Protein AF-A0A9N9LIC3-F1 (afdb_monomer)

Radius of gyration: 16.53 Å; Cα contacts (8 Å, |Δi|>4): 187; chains: 1; bounding box: 43×40×53 Å

Secondary structure (DSSP, 8-state):
------EEEEEEEEEEPTTS-EEES-HIIIIISEETTEESHHHHHHHHHHH-TT-EEEEEEE-GGGGTTHHHHHTSHHHHHHHHHHHHHHHHHHT-SEEEEE-PPPP--------

Foldseek 3Di:
DDDDPQEPEDPAQFQQDLQQAGHGPDCQQAAADDDPNHGHPLQVVLVVCVVPVPHAYEHEQADAPSCPSVVRLVVDPRNVVNNVVNQVVSCVVSVHPYYDYDDDDHPPPPPPPDD

Structure (mmCIF, N/CA/C/O backbone):
data_AF-A0A9N9LIC3-F1
#
_entry.id   AF-A0A9N9LIC3-F1
#
loop_
_atom_site.group_PDB
_atom_site.id
_atom_site.type_symbol
_atom_site.label_atom_id
_atom_site.label_alt_id
_atom_site.label_comp_id
_atom_site.label_asym_id
_atom_site.label_entity_id
_atom_site.label_seq_id
_atom_site.pdbx_PDB_ins_code
_atom_site.Cartn_x
_atom_site.Cartn_y
_atom_site.Cartn_z
_atom_site.occupancy
_atom_site.B_iso_or_equiv
_atom_site.auth_seq_id
_atom_site.auth_comp_id
_atom_site.auth_asym_id
_atom_site.auth_atom_id
_atom_site.pdbx_PDB_model_num
ATOM 1 N N . MET A 1 1 ? -33.557 1.836 -2.129 1.00 35.19 1 MET A N 1
ATOM 2 C CA . MET A 1 1 ? -32.210 1.242 -2.266 1.00 35.19 1 MET A CA 1
ATOM 3 C C . MET A 1 1 ? -31.204 2.376 -2.271 1.00 35.19 1 MET A C 1
ATOM 5 O O . MET A 1 1 ? -31.059 3.039 -3.288 1.00 35.19 1 MET A O 1
ATOM 9 N N . THR A 1 2 ? -30.596 2.683 -1.129 1.00 32.09 2 THR A N 1
ATOM 10 C CA . THR A 1 2 ? -29.664 3.813 -1.025 1.00 32.09 2 THR A CA 1
ATOM 11 C C . THR A 1 2 ? -28.267 3.319 -1.383 1.00 32.09 2 THR A C 1
ATOM 13 O O . THR A 1 2 ? -27.623 2.627 -0.600 1.00 32.09 2 THR A O 1
ATOM 16 N N . SER A 1 3 ? -27.843 3.599 -2.614 1.00 37.97 3 SER A N 1
ATOM 17 C CA . SER A 1 3 ? -26.483 3.354 -3.091 1.00 37.97 3 SER A CA 1
ATOM 18 C C . SER A 1 3 ? -25.550 4.368 -2.427 1.00 37.97 3 SER A C 1
ATOM 20 O O . SER A 1 3 ? -25.52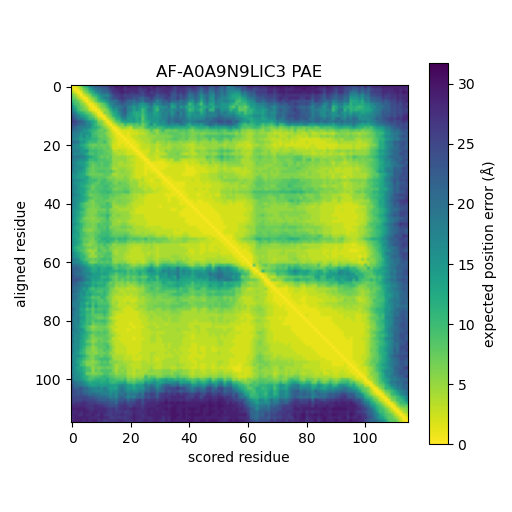1 5.530 -2.824 1.00 37.97 3 SER A O 1
ATOM 22 N N . TYR A 1 4 ? -24.831 3.956 -1.382 1.00 36.09 4 TYR A N 1
ATOM 23 C CA . TYR A 1 4 ? -23.695 4.715 -0.866 1.00 36.09 4 TYR A CA 1
ATOM 24 C C . TYR A 1 4 ? -22.428 4.122 -1.470 1.00 36.09 4 TYR A C 1
ATOM 26 O O . TYR A 1 4 ? -22.072 2.975 -1.196 1.00 36.09 4 TYR A O 1
ATOM 34 N N . ILE A 1 5 ? -21.762 4.895 -2.325 1.00 38.44 5 ILE A N 1
ATOM 35 C CA . ILE A 1 5 ? -20.411 4.576 -2.782 1.00 38.44 5 ILE A CA 1
ATOM 36 C C . ILE A 1 5 ? -19.506 4.628 -1.541 1.00 38.44 5 ILE A C 1
ATOM 38 O O . ILE A 1 5 ? -19.122 5.698 -1.085 1.00 38.44 5 ILE A O 1
ATOM 42 N N . ASN A 1 6 ? -19.211 3.461 -0.970 1.00 45.28 6 ASN A N 1
ATOM 43 C CA . ASN A 1 6 ? -18.372 3.277 0.216 1.00 45.28 6 ASN A CA 1
ATOM 44 C C . ASN A 1 6 ? -16.972 2.800 -0.195 1.00 45.28 6 ASN A C 1
ATOM 46 O O . ASN A 1 6 ? -16.518 1.774 0.299 1.00 45.28 6 ASN A O 1
ATOM 50 N N . ALA A 1 7 ? -16.325 3.482 -1.142 1.00 48.38 7 ALA A N 1
ATOM 51 C CA . ALA A 1 7 ? -14.933 3.228 -1.506 1.00 48.38 7 ALA A CA 1
ATOM 52 C C . ALA A 1 7 ? -14.120 4.476 -1.161 1.00 48.38 7 ALA A C 1
ATOM 54 O O . ALA A 1 7 ? -14.216 5.493 -1.846 1.00 48.38 7 ALA A O 1
ATOM 55 N N . ILE A 1 8 ? -13.339 4.418 -0.081 1.00 53.31 8 ILE A N 1
ATOM 56 C CA . ILE A 1 8 ? -12.317 5.438 0.163 1.00 53.31 8 ILE A CA 1
ATOM 57 C C . ILE A 1 8 ? -11.166 5.113 -0.781 1.00 53.31 8 ILE A C 1
ATOM 59 O O . ILE A 1 8 ? -10.401 4.183 -0.536 1.00 53.31 8 ILE A O 1
ATOM 63 N N . TYR A 1 9 ? -11.077 5.868 -1.875 1.00 51.22 9 TYR A N 1
ATOM 64 C CA . TYR A 1 9 ? -9.842 5.963 -2.635 1.00 51.22 9 TYR A CA 1
ATOM 65 C C . TYR A 1 9 ? -8.858 6.748 -1.799 1.00 51.22 9 TYR A C 1
ATOM 67 O O . TYR A 1 9 ? -9.078 7.927 -1.524 1.00 51.22 9 TYR A O 1
ATOM 75 N N . TYR A 1 10 ? -7.773 6.100 -1.413 1.00 47.88 10 TYR A N 1
ATOM 76 C CA . TYR A 1 10 ? -6.625 6.814 -0.900 1.00 47.88 10 TYR A CA 1
ATOM 77 C C . TYR A 1 10 ? -5.640 7.020 -2.068 1.00 47.88 10 TYR A C 1
ATOM 79 O O . TYR A 1 10 ? -4.982 6.061 -2.484 1.00 47.88 10 TYR A O 1
ATOM 87 N N . PRO A 1 11 ? -5.585 8.222 -2.672 1.00 46.22 11 PRO A N 1
ATOM 88 C CA . PRO A 1 11 ? -4.681 8.514 -3.780 1.00 46.22 11 PRO A CA 1
ATOM 89 C C . PRO A 1 11 ? -3.230 8.657 -3.293 1.00 46.22 11 PRO A C 1
ATOM 91 O O . PRO A 1 11 ? -2.989 9.153 -2.196 1.00 46.22 11 PRO A O 1
ATOM 94 N N . PRO A 1 12 ? -2.257 8.383 -4.169 1.00 50.44 12 PRO A N 1
ATOM 95 C CA . PRO A 1 12 ? -1.832 7.064 -4.604 1.00 50.44 12 PRO A CA 1
ATOM 96 C C . PRO A 1 12 ? -0.785 6.497 -3.636 1.00 50.44 12 PRO A C 1
ATOM 98 O O . PRO A 1 12 ? 0.381 6.856 -3.693 1.00 50.44 12 PRO A O 1
ATOM 101 N N . LEU A 1 13 ? -1.177 5.579 -2.761 1.00 48.53 13 LEU A N 1
ATOM 102 C CA . LEU A 1 13 ? -0.269 4.955 -1.783 1.00 48.53 13 LEU A CA 1
ATOM 103 C C . LEU A 1 13 ? 0.758 4.000 -2.385 1.00 48.53 13 LEU A C 1
ATOM 105 O O . LEU A 1 13 ? 1.689 3.608 -1.691 1.00 48.53 13 LEU A O 1
ATOM 109 N N . GLY A 1 14 ? 0.565 3.588 -3.637 1.00 52.31 14 GLY A N 1
ATOM 110 C CA . GLY A 1 14 ? 1.463 2.677 -4.326 1.00 52.31 14 GLY A CA 1
ATOM 111 C C . GLY A 1 14 ? 2.356 3.424 -5.301 1.00 52.31 14 GLY A C 1
ATOM 112 O O . GLY A 1 14 ? 1.961 3.629 -6.452 1.00 52.31 14 GLY A O 1
ATOM 113 N N . ARG A 1 15 ? 3.584 3.762 -4.891 1.00 63.59 15 ARG A N 1
ATOM 114 C CA . ARG A 1 15 ? 4.658 3.890 -5.884 1.00 63.59 15 ARG A CA 1
ATOM 115 C C . ARG A 1 15 ? 4.946 2.477 -6.362 1.00 63.59 15 ARG A C 1
ATOM 117 O O . ARG A 1 15 ? 5.338 1.634 -5.558 1.00 63.59 15 ARG A O 1
ATOM 124 N N . VAL A 1 16 ? 4.746 2.219 -7.650 1.00 69.88 16 VAL A N 1
ATOM 125 C CA . VAL A 1 16 ? 5.223 0.967 -8.233 1.00 69.88 16 VAL A CA 1
ATOM 126 C C . VAL A 1 16 ? 6.667 1.169 -8.659 1.00 69.88 16 VAL A C 1
ATOM 128 O O . VAL A 1 16 ? 6.974 2.051 -9.469 1.00 69.88 16 VAL A O 1
ATOM 131 N N . ASN A 1 17 ? 7.559 0.390 -8.060 1.00 75.19 17 ASN A N 1
ATOM 132 C CA . ASN A 1 17 ? 8.952 0.342 -8.475 1.00 75.19 17 ASN A CA 1
ATOM 133 C C . ASN A 1 17 ? 9.051 -0.294 -9.869 1.00 75.19 17 ASN A C 1
ATOM 135 O O . ASN A 1 17 ? 8.135 -0.979 -10.327 1.00 75.19 17 ASN A O 1
ATOM 139 N N . ASP A 1 18 ? 10.171 -0.084 -10.552 1.00 76.38 18 ASP A N 1
ATOM 140 C CA . ASP A 1 18 ? 10.359 -0.579 -11.923 1.00 76.38 18 ASP A CA 1
ATOM 141 C C . ASP A 1 18 ? 10.305 -2.120 -12.004 1.00 76.38 18 ASP A C 1
ATOM 143 O O . ASP A 1 18 ? 9.984 -2.682 -13.049 1.00 76.38 18 ASP A O 1
ATOM 147 N N . ASP A 1 19 ? 10.554 -2.805 -10.882 1.00 79.31 19 ASP A N 1
ATOM 148 C CA . ASP A 1 19 ? 10.453 -4.260 -10.723 1.00 79.31 19 ASP A CA 1
ATOM 149 C C . ASP A 1 19 ? 9.021 -4.771 -10.459 1.00 79.31 19 ASP A C 1
ATOM 151 O O . ASP A 1 19 ? 8.817 -5.977 -10.301 1.00 79.31 19 ASP A O 1
ATOM 155 N N . GLY A 1 20 ? 8.035 -3.872 -10.395 1.00 78.62 20 GLY A N 1
ATOM 156 C CA . GLY A 1 20 ? 6.629 -4.175 -10.136 1.00 78.62 20 GLY A CA 1
ATOM 157 C C . GLY A 1 20 ? 6.229 -4.203 -8.663 1.00 78.62 20 GLY A C 1
ATOM 158 O O . GLY A 1 20 ? 5.056 -4.419 -8.376 1.00 78.62 20 GLY A O 1
ATOM 159 N N . THR A 1 21 ? 7.139 -3.982 -7.713 1.00 83.81 21 THR A N 1
ATOM 160 C CA . THR A 1 21 ? 6.791 -3.997 -6.283 1.00 83.81 21 THR A CA 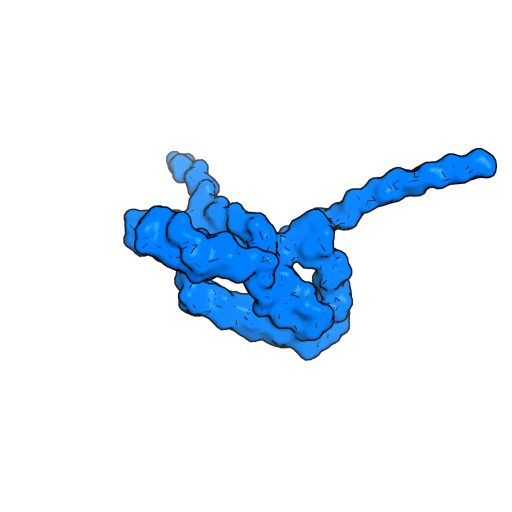1
ATOM 161 C C . THR A 1 21 ? 6.063 -2.727 -5.841 1.00 83.81 21 THR A C 1
ATOM 163 O O . THR A 1 21 ? 6.412 -1.616 -6.248 1.00 83.81 21 THR A O 1
ATOM 166 N N . LEU A 1 22 ? 5.053 -2.884 -4.979 1.00 81.12 22 LEU A N 1
ATOM 167 C CA . LEU A 1 22 ? 4.396 -1.766 -4.301 1.00 81.12 22 LEU A CA 1
ATOM 168 C C . LEU A 1 22 ? 5.241 -1.250 -3.134 1.00 81.12 22 LEU A C 1
ATOM 170 O O . LEU A 1 22 ? 5.653 -2.015 -2.261 1.00 81.12 22 LEU A O 1
ATOM 174 N N . GLY A 1 23 ? 5.437 0.064 -3.088 1.00 78.75 23 GLY A N 1
ATOM 175 C CA . GLY A 1 23 ? 5.989 0.778 -1.942 1.00 78.75 23 GLY A CA 1
ATOM 176 C C . GLY A 1 23 ? 5.049 1.874 -1.450 1.00 78.75 23 GLY A C 1
ATOM 177 O O . GLY A 1 23 ? 4.185 2.327 -2.199 1.00 78.75 23 GLY A O 1
ATOM 178 N N . LEU A 1 24 ? 5.257 2.307 -0.202 1.00 77.44 24 LEU A N 1
ATOM 179 C CA . LEU A 1 24 ? 4.587 3.477 0.375 1.00 77.44 24 LEU A CA 1
ATOM 180 C C . LEU A 1 24 ? 4.959 4.735 -0.417 1.00 77.44 24 LEU A C 1
ATOM 182 O O . LEU A 1 24 ? 6.123 4.900 -0.796 1.00 77.44 24 LEU A O 1
ATOM 186 N N . LEU A 1 25 ? 3.994 5.624 -0.639 1.00 71.69 25 LEU A N 1
ATOM 187 C CA . LEU A 1 25 ? 4.246 6.898 -1.308 1.00 71.69 25 LEU A CA 1
ATOM 188 C C . LEU A 1 25 ? 4.858 7.914 -0.342 1.00 71.69 25 LEU A C 1
ATOM 190 O O . LEU A 1 25 ? 5.845 8.566 -0.678 1.00 71.69 25 LEU A O 1
ATOM 194 N N . ASP A 1 26 ? 4.280 8.030 0.851 1.00 75.44 26 ASP A N 1
ATOM 195 C CA . ASP A 1 26 ? 4.719 8.940 1.898 1.00 75.44 26 ASP A CA 1
ATOM 196 C C . ASP A 1 26 ? 4.695 8.194 3.227 1.00 75.44 26 ASP A C 1
ATOM 198 O O . ASP A 1 26 ? 3.702 8.171 3.953 1.00 75.44 26 ASP A O 1
ATOM 202 N N . LYS A 1 27 ? 5.837 7.597 3.572 1.00 82.12 27 LYS A N 1
ATOM 203 C CA . LYS A 1 27 ? 6.003 6.839 4.816 1.00 82.12 27 LYS A CA 1
ATOM 204 C C . LYS A 1 27 ? 5.460 7.589 6.038 1.00 82.12 27 LYS A C 1
ATOM 206 O O . LYS A 1 27 ? 4.862 6.951 6.910 1.00 82.12 27 LYS A O 1
ATOM 211 N N . HIS A 1 28 ? 5.635 8.914 6.078 1.00 81.25 28 HIS A N 1
ATOM 212 C CA . HIS A 1 28 ? 5.178 9.726 7.189 1.00 81.25 28 HIS A CA 1
ATOM 213 C C . HIS A 1 28 ? 3.649 9.738 7.269 1.00 81.25 28 HIS A C 1
ATOM 215 O O . HIS A 1 28 ? 3.086 9.318 8.278 1.00 81.25 28 HIS A O 1
ATOM 221 N N . ALA A 1 29 ? 2.958 10.149 6.206 1.00 81.12 29 ALA A N 1
ATOM 222 C CA . ALA A 1 29 ? 1.494 10.187 6.190 1.00 81.12 29 ALA A CA 1
ATOM 223 C C . ALA A 1 29 ? 0.858 8.789 6.308 1.00 81.12 29 ALA A C 1
ATOM 225 O O . ALA A 1 29 ? -0.171 8.615 6.968 1.00 81.12 29 ALA A O 1
ATOM 226 N N . ASP A 1 30 ? 1.487 7.792 5.694 1.00 81.12 30 ASP A N 1
ATOM 227 C CA . ASP A 1 30 ? 0.902 6.470 5.496 1.00 81.12 30 ASP A CA 1
ATOM 228 C C . ASP A 1 30 ? 0.979 5.614 6.759 1.00 81.12 30 ASP A C 1
ATOM 230 O O . ASP A 1 30 ? 0.062 4.835 7.030 1.00 81.12 30 ASP A O 1
ATOM 234 N N . THR A 1 31 ? 2.060 5.763 7.538 1.00 84.12 31 THR A N 1
ATOM 235 C CA . THR A 1 31 ? 2.371 4.852 8.654 1.00 84.12 31 THR A CA 1
ATOM 236 C C . THR A 1 31 ? 2.850 5.514 9.947 1.00 84.12 31 THR A C 1
ATOM 238 O O . THR A 1 31 ? 2.967 4.817 10.952 1.00 84.12 31 THR A O 1
ATOM 241 N N . GLU A 1 32 ? 3.136 6.820 9.967 1.00 86.44 32 GLU A N 1
ATOM 242 C CA . GLU A 1 32 ? 3.772 7.462 11.133 1.00 86.44 32 GLU A CA 1
ATOM 243 C C . GLU A 1 32 ? 2.934 8.587 11.752 1.00 86.44 32 GLU A C 1
ATOM 245 O O . GLU A 1 32 ? 2.844 8.667 12.976 1.00 86.44 32 GLU A O 1
ATOM 250 N N . ARG A 1 33 ? 2.317 9.446 10.931 1.00 87.00 33 ARG A N 1
ATOM 251 C CA . ARG A 1 33 ? 1.520 10.600 11.366 1.00 87.00 33 ARG A CA 1
ATOM 252 C C . ARG A 1 33 ? 0.304 10.140 12.158 1.00 87.00 33 ARG A C 1
ATOM 254 O O . ARG A 1 33 ? -0.417 9.263 11.701 1.00 87.00 33 ARG A O 1
ATOM 261 N N . GLU A 1 34 ? 0.015 10.766 13.292 1.00 90.81 34 GLU A N 1
ATOM 262 C CA . GLU A 1 34 ? -1.200 10.434 14.039 1.00 90.81 34 GLU A CA 1
ATOM 263 C C . GLU A 1 34 ? -2.466 10.860 13.281 1.00 90.81 34 GLU A C 1
ATOM 265 O O . GLU A 1 34 ? -2.613 12.015 12.873 1.00 90.81 34 GLU A O 1
ATOM 270 N N . VAL A 1 35 ? -3.380 9.908 13.084 1.00 85.06 35 VAL A N 1
ATOM 271 C CA . VAL A 1 35 ? -4.673 10.093 12.415 1.00 85.06 35 VAL A CA 1
ATOM 272 C C . VAL A 1 35 ? -5.709 9.257 13.153 1.00 85.06 35 VAL A C 1
ATOM 274 O O . VAL A 1 35 ? -5.547 8.048 13.277 1.00 85.06 35 VAL A O 1
ATOM 277 N N . ASP A 1 36 ? -6.760 9.888 13.678 1.00 85.38 36 ASP A N 1
ATOM 278 C CA . ASP A 1 36 ? -7.868 9.213 14.379 1.00 85.38 36 ASP A CA 1
ATOM 279 C C . ASP A 1 36 ? -7.424 8.241 15.501 1.00 85.38 36 ASP A C 1
ATOM 281 O O . ASP A 1 36 ? -8.043 7.201 15.772 1.00 85.38 36 ASP A O 1
ATOM 285 N N . GLY A 1 37 ? -6.326 8.594 16.177 1.00 88.69 37 GLY A N 1
ATOM 286 C CA . GLY A 1 37 ? -5.715 7.805 17.249 1.00 88.69 37 GLY A CA 1
ATOM 287 C C . GLY A 1 37 ? -4.900 6.598 16.775 1.00 88.69 37 GLY A C 1
ATOM 288 O O . GLY A 1 37 ? -4.562 5.756 17.597 1.00 88.69 37 GLY A O 1
ATOM 289 N N . GLU A 1 38 ? -4.602 6.500 15.479 1.00 90.25 38 GLU A N 1
ATOM 290 C CA . GLU A 1 38 ? -3.726 5.486 14.886 1.00 90.25 38 GLU A CA 1
ATOM 291 C C . GLU A 1 38 ? -2.481 6.117 14.254 1.00 90.25 38 GLU A C 1
ATOM 293 O O . GLU A 1 38 ? -2.447 7.313 13.955 1.00 90.25 38 GLU A O 1
ATOM 298 N N . LYS A 1 39 ? -1.454 5.294 14.015 1.00 88.88 39 LYS A N 1
ATOM 299 C CA . LYS A 1 39 ? -0.238 5.710 13.307 1.00 88.88 39 LYS A CA 1
ATOM 300 C C . LYS A 1 39 ? -0.397 5.515 11.803 1.00 88.88 39 LYS A C 1
ATOM 302 O O . LYS A 1 39 ? -0.296 4.405 11.283 1.00 88.88 39 LYS A O 1
ATOM 307 N N . GLY A 1 40 ? -0.619 6.626 11.122 1.00 86.94 40 GLY A N 1
ATOM 308 C CA . GLY A 1 40 ? -0.793 6.716 9.688 1.00 86.94 40 GLY A CA 1
ATOM 309 C C . GLY A 1 40 ? -2.231 6.492 9.241 1.00 86.94 40 GLY A C 1
ATOM 310 O O . GLY A 1 40 ? -3.056 5.869 9.918 1.00 86.94 40 GLY A O 1
ATOM 311 N N . CYS A 1 41 ? -2.528 6.989 8.047 1.00 84.69 41 CYS A N 1
ATOM 312 C CA . CYS A 1 41 ? -3.865 6.895 7.478 1.00 84.69 41 CYS A CA 1
ATOM 313 C C . CYS A 1 41 ? -4.300 5.448 7.196 1.00 84.69 41 CYS A C 1
ATOM 315 O O . CYS A 1 41 ? -5.491 5.149 7.247 1.00 84.69 41 CYS A O 1
ATOM 317 N N . LEU A 1 42 ? -3.359 4.542 6.910 1.00 85.44 42 LEU A N 1
ATOM 318 C CA . LEU A 1 42 ? -3.666 3.140 6.619 1.00 85.44 42 LEU A CA 1
ATOM 319 C C . LEU A 1 42 ? -4.214 2.397 7.844 1.00 85.44 42 LEU A C 1
ATOM 321 O O . LEU A 1 42 ? -5.200 1.669 7.739 1.00 85.44 42 LEU A O 1
ATOM 325 N N . ALA A 1 43 ? -3.614 2.620 9.015 1.00 87.38 43 ALA A N 1
ATOM 326 C CA . ALA A 1 43 ? -4.098 2.047 10.268 1.00 87.38 43 ALA A CA 1
ATOM 327 C C . ALA A 1 43 ? -5.438 2.675 10.689 1.00 87.38 43 ALA A C 1
ATOM 329 O O . ALA A 1 43 ? -6.367 1.957 11.067 1.00 87.38 43 ALA A O 1
ATOM 330 N N . ALA A 1 44 ? -5.582 3.995 10.526 1.00 87.56 44 ALA A N 1
ATOM 331 C CA . ALA A 1 44 ? -6.846 4.695 10.764 1.00 87.56 44 ALA A CA 1
ATOM 332 C C . ALA A 1 44 ? -7.983 4.154 9.877 1.00 87.56 44 ALA A C 1
ATOM 334 O O . ALA A 1 44 ? -9.102 3.934 10.345 1.00 87.56 44 ALA A O 1
ATOM 335 N N . LEU A 1 45 ? -7.691 3.859 8.606 1.00 85.62 45 LEU A N 1
ATOM 336 C CA . LEU A 1 45 ? -8.655 3.290 7.667 1.00 85.62 45 LEU A CA 1
ATOM 337 C C . LEU A 1 45 ? -9.068 1.860 8.054 1.00 85.62 45 LEU A C 1
ATOM 339 O O . LEU A 1 45 ? -10.255 1.528 7.996 1.00 85.62 45 LEU A O 1
ATOM 343 N N . ALA A 1 46 ? -8.118 1.032 8.500 1.00 86.31 46 ALA A N 1
ATOM 344 C CA . ALA A 1 46 ? -8.407 -0.308 9.011 1.00 86.31 46 ALA A CA 1
ATOM 345 C C . ALA A 1 46 ? -9.322 -0.255 10.249 1.00 86.31 46 ALA A C 1
ATOM 347 O O . ALA A 1 46 ? -10.317 -0.979 10.327 1.00 86.31 46 ALA A O 1
ATOM 348 N N . LYS A 1 47 ? -9.056 0.669 11.180 1.00 88.88 47 LYS A N 1
ATOM 349 C CA . LYS A 1 47 ? -9.919 0.922 12.343 1.00 88.88 47 LYS A CA 1
ATOM 350 C C . LYS A 1 47 ? -11.321 1.373 11.938 1.00 88.88 47 LYS A C 1
ATOM 352 O O . LYS A 1 47 ? -12.307 0.867 12.472 1.00 88.88 47 LYS A O 1
ATOM 357 N N . LEU A 1 48 ? -11.431 2.292 10.980 1.00 86.38 48 LEU A N 1
ATOM 358 C CA . LEU A 1 48 ? -12.724 2.774 10.494 1.00 86.38 48 LEU A CA 1
ATOM 359 C C . LEU A 1 48 ? -13.557 1.638 9.882 1.00 86.38 48 LEU A C 1
ATOM 361 O O . LEU A 1 48 ? -14.770 1.578 10.091 1.00 86.38 48 LEU A O 1
ATOM 365 N N . LYS A 1 49 ? -12.914 0.709 9.170 1.00 84.19 49 LYS A N 1
ATOM 366 C CA . LYS A 1 49 ? -13.568 -0.486 8.627 1.00 84.19 49 LYS A CA 1
ATOM 367 C C . LYS A 1 49 ? -14.119 -1.400 9.725 1.00 84.19 49 LYS A C 1
ATOM 369 O O . LYS A 1 49 ? -15.243 -1.878 9.592 1.00 84.19 49 LYS A O 1
ATOM 374 N N . LEU A 1 50 ? -13.400 -1.581 10.837 1.00 86.38 50 LEU A N 1
ATOM 375 C CA . LEU A 1 50 ? -13.915 -2.332 11.995 1.00 86.38 50 LEU A CA 1
ATOM 376 C C . LEU A 1 50 ? -15.177 -1.688 12.589 1.00 86.38 50 LEU A C 1
ATOM 378 O O . LEU A 1 50 ? -16.084 -2.390 13.028 1.00 86.38 50 LEU A O 1
ATOM 382 N N . GLN A 1 51 ? -15.262 -0.356 12.573 1.00 88.75 51 GLN A N 1
ATOM 383 C CA . GLN A 1 51 ? -16.433 0.382 13.061 1.00 88.75 51 GLN A CA 1
ATOM 384 C C . GLN A 1 51 ? -17.605 0.380 12.068 1.00 88.75 51 GLN A C 1
ATOM 386 O O . GLN A 1 51 ? -18.759 0.535 12.467 1.00 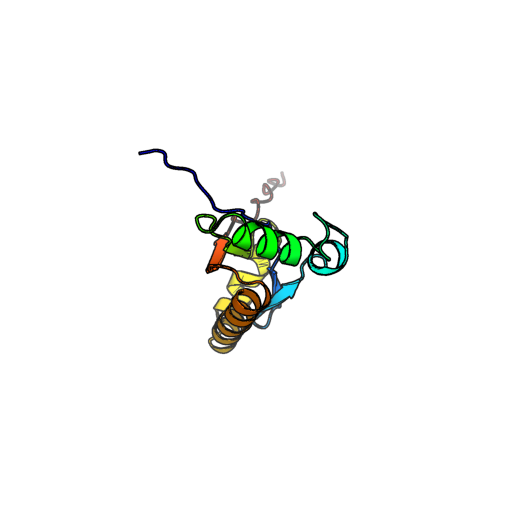88.75 51 GLN A O 1
ATOM 391 N N . LYS A 1 52 ? -17.325 0.227 10.768 1.00 86.56 52 LYS A N 1
ATOM 392 C CA . LYS A 1 52 ? -18.316 0.239 9.687 1.00 86.56 52 LYS A CA 1
ATOM 393 C C . LYS A 1 52 ? -18.160 -1.012 8.817 1.00 86.56 52 LYS A C 1
ATOM 395 O O . LYS A 1 52 ? -17.558 -0.925 7.753 1.00 86.56 52 LYS A O 1
ATOM 400 N N . PRO A 1 53 ? -18.769 -2.154 9.182 1.00 81.94 53 PRO A N 1
ATOM 401 C CA . PRO A 1 53 ? -18.571 -3.423 8.470 1.00 81.94 53 PRO A CA 1
ATOM 402 C C . PRO A 1 53 ? -19.053 -3.423 7.006 1.00 81.94 53 PRO A C 1
ATOM 404 O O . PRO A 1 53 ? -18.650 -4.279 6.228 1.00 81.94 53 PRO A O 1
ATOM 407 N N . ASN A 1 54 ? -19.886 -2.454 6.607 1.00 84.94 54 ASN A N 1
ATOM 408 C CA . ASN A 1 54 ? -20.316 -2.258 5.214 1.00 84.94 54 ASN A CA 1
ATOM 409 C C . ASN A 1 54 ? -19.378 -1.337 4.402 1.00 84.94 54 ASN A C 1
ATOM 411 O O . ASN A 1 54 ? -19.666 -1.040 3.238 1.00 84.94 54 ASN A O 1
ATOM 415 N N . LEU A 1 55 ? -18.313 -0.811 5.015 1.00 82.25 55 LEU A N 1
ATOM 416 C CA . LEU A 1 55 ? -17.303 0.004 4.347 1.00 82.25 55 LEU A CA 1
ATOM 417 C C . LEU A 1 55 ? -16.337 -0.910 3.598 1.00 82.25 55 LEU A C 1
ATOM 419 O O . LEU A 1 55 ? -15.788 -1.837 4.188 1.00 82.25 55 LEU A O 1
ATOM 423 N N . LYS A 1 56 ? -16.108 -0.614 2.317 1.00 83.44 56 LYS A N 1
ATOM 424 C CA . LYS A 1 56 ? -15.078 -1.280 1.526 1.00 83.44 56 LYS A CA 1
ATOM 425 C C . LYS A 1 56 ? -13.882 -0.353 1.360 1.00 83.44 56 LYS A C 1
ATOM 427 O O . LYS A 1 56 ? -14.029 0.833 1.066 1.00 83.44 56 LYS A O 1
ATOM 432 N N . THR A 1 57 ? -12.686 -0.881 1.546 1.00 83.50 57 THR A N 1
ATOM 433 C CA . THR A 1 57 ? -11.448 -0.109 1.444 1.00 83.50 57 THR A CA 1
ATOM 434 C C . THR A 1 57 ? -10.605 -0.668 0.310 1.00 83.50 57 THR A C 1
ATOM 436 O O . THR A 1 57 ? -10.281 -1.852 0.285 1.00 83.50 57 THR A O 1
ATOM 439 N N . LEU A 1 58 ? -10.285 0.176 -0.672 1.00 82.25 58 LEU A N 1
ATOM 440 C CA . LEU A 1 58 ? -9.501 -0.212 -1.842 1.00 82.25 58 LEU A CA 1
ATOM 441 C C . LEU A 1 58 ? -8.225 0.624 -1.890 1.00 82.25 58 LEU A C 1
ATOM 443 O O . LEU A 1 58 ? -8.272 1.846 -1.750 1.00 82.25 58 LEU A O 1
ATOM 447 N N . LEU A 1 59 ? -7.088 -0.033 -2.104 1.00 78.69 59 LEU A N 1
ATOM 448 C CA . LEU A 1 59 ? -5.821 0.650 -2.344 1.00 78.69 59 LEU A CA 1
ATOM 449 C C . LEU A 1 59 ? -5.756 1.096 -3.802 1.00 78.69 59 LEU A C 1
ATOM 451 O O . LEU A 1 59 ? -5.740 0.260 -4.701 1.00 78.69 59 LEU A O 1
ATOM 455 N N . SER A 1 60 ? -5.681 2.403 -4.035 1.00 76.94 60 SER A N 1
ATOM 456 C CA . SER A 1 60 ? -5.454 2.926 -5.379 1.00 76.94 60 SER A CA 1
ATOM 457 C C . SER A 1 60 ? -3.968 2.947 -5.711 1.00 76.94 60 SER A C 1
ATOM 459 O O . SER A 1 60 ? -3.157 3.511 -4.970 1.00 76.94 60 SER A O 1
ATOM 461 N N . VAL A 1 61 ? -3.625 2.355 -6.850 1.00 73.75 61 VAL A N 1
ATOM 462 C CA . VAL A 1 61 ? -2.278 2.352 -7.413 1.00 73.75 61 VAL A CA 1
ATOM 463 C C . VAL A 1 61 ? -2.291 3.082 -8.757 1.00 73.75 61 VAL A C 1
ATOM 465 O O . VAL A 1 61 ? -3.127 2.806 -9.619 1.00 73.75 61 VAL A O 1
ATOM 468 N N . GLY A 1 62 ? -1.348 4.007 -8.949 1.00 70.88 62 GLY A N 1
ATOM 469 C CA . GLY A 1 62 ? -1.210 4.795 -10.177 1.00 70.88 62 GLY A CA 1
ATOM 470 C C . GLY A 1 62 ? -1.696 6.240 -10.046 1.00 70.88 62 GLY A C 1
ATOM 471 O O . GLY A 1 62 ? -1.455 6.896 -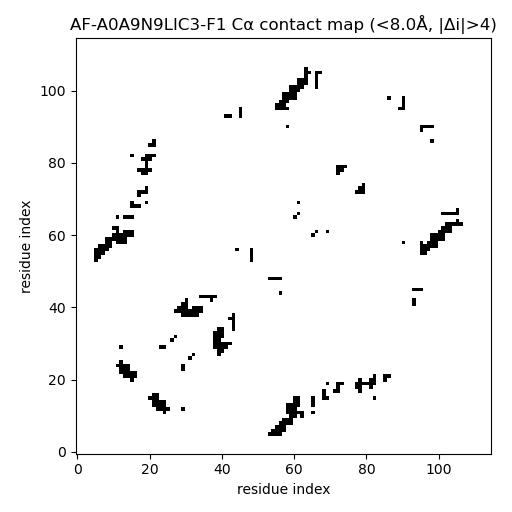9.040 1.00 70.88 62 GLY A O 1
ATOM 472 N N . GLY A 1 63 ? -2.337 6.755 -11.097 1.00 63.25 63 GLY A N 1
ATOM 473 C CA . GLY A 1 63 ? -2.792 8.144 -11.203 1.00 63.25 63 GLY A CA 1
ATOM 474 C C . GLY A 1 63 ? -1.686 9.168 -11.502 1.00 63.25 63 GLY A C 1
ATOM 475 O O . GLY A 1 63 ? -0.561 9.061 -11.026 1.00 63.25 63 GLY A O 1
ATOM 476 N N . GLY A 1 64 ? -2.004 10.189 -12.309 1.00 63.41 64 GLY A N 1
ATOM 477 C CA . GLY A 1 64 ? -1.087 11.290 -12.635 1.00 63.41 64 GLY A CA 1
ATOM 478 C C . GLY A 1 64 ? 0.306 10.829 -13.091 1.00 63.41 64 GLY A C 1
ATOM 479 O O . GLY A 1 64 ? 0.440 10.180 -14.121 1.00 63.41 64 GLY A O 1
ATOM 480 N N . SER A 1 65 ? 1.343 11.187 -12.328 1.00 58.75 65 SER A N 1
ATOM 481 C CA . SER A 1 65 ? 2.742 10.787 -12.552 1.00 58.75 65 SER A CA 1
ATOM 482 C C . SER A 1 65 ? 3.089 9.376 -12.049 1.00 58.75 65 SER A C 1
ATOM 484 O O . SER A 1 65 ? 4.122 8.839 -12.440 1.00 58.75 65 SER A O 1
ATOM 486 N N . GLY A 1 66 ? 2.245 8.752 -11.221 1.00 58.75 66 GLY A N 1
ATOM 487 C CA . GLY A 1 66 ? 2.438 7.396 -10.692 1.00 58.75 66 GLY A CA 1
ATOM 488 C C . GLY A 1 66 ? 2.136 6.279 -11.698 1.00 58.75 66 GLY A C 1
ATOM 489 O O . GLY A 1 66 ? 2.463 5.122 -11.445 1.00 58.75 66 GLY A O 1
ATOM 490 N N . SER A 1 67 ? 1.540 6.604 -12.852 1.00 63.09 67 SER A N 1
ATOM 491 C CA . SER A 1 67 ? 1.251 5.649 -13.931 1.00 63.09 67 SER A CA 1
ATOM 492 C C . SER A 1 67 ? 2.409 5.444 -14.918 1.00 63.09 67 SER A C 1
ATOM 494 O O . SER A 1 67 ? 2.335 4.542 -15.749 1.00 63.09 67 SER A O 1
ATOM 496 N N . ALA A 1 68 ? 3.491 6.228 -14.832 1.00 67.50 68 ALA A N 1
ATOM 497 C CA . ALA A 1 68 ? 4.601 6.164 -15.790 1.00 67.50 68 ALA A CA 1
ATOM 498 C C . ALA A 1 68 ? 5.296 4.789 -15.821 1.00 67.50 68 ALA A C 1
ATOM 500 O O . ALA A 1 68 ? 5.690 4.318 -16.885 1.00 67.50 68 ALA A O 1
ATOM 501 N N . ASN A 1 69 ? 5.377 4.124 -14.666 1.00 69.88 69 ASN A N 1
ATOM 502 C CA . ASN A 1 69 ? 6.050 2.834 -14.525 1.00 69.88 69 ASN A CA 1
ATOM 503 C C . ASN A 1 69 ? 5.143 1.633 -14.824 1.00 69.88 69 ASN A C 1
ATOM 505 O O . ASN A 1 69 ? 5.650 0.525 -14.987 1.00 69.88 69 ASN A O 1
ATOM 509 N N . PHE A 1 70 ? 3.822 1.833 -14.942 1.00 73.88 70 PHE A N 1
ATOM 510 C CA . PHE A 1 70 ? 2.872 0.744 -15.204 1.00 73.88 70 PHE A CA 1
ATOM 511 C C . PHE A 1 70 ? 3.213 -0.077 -16.448 1.00 73.88 70 PHE A C 1
ATOM 513 O O . PHE A 1 70 ? 3.292 -1.299 -16.335 1.00 73.88 70 PHE A O 1
ATOM 520 N N . PRO A 1 71 ? 3.477 0.538 -17.616 1.00 77.12 71 PRO A N 1
ATOM 521 C CA . PRO A 1 71 ? 3.848 -0.219 -18.807 1.00 77.12 71 PRO A CA 1
ATOM 522 C C . PRO A 1 71 ? 5.149 -1.021 -18.644 1.00 77.12 71 PRO A C 1
ATOM 524 O O . PRO A 1 71 ? 5.278 -2.081 -19.249 1.00 77.12 71 PRO A O 1
ATOM 527 N N . ILE A 1 72 ? 6.095 -0.538 -17.828 1.00 79.19 72 ILE A N 1
ATOM 528 C CA . ILE A 1 72 ? 7.438 -1.120 -17.686 1.00 79.19 72 ILE A CA 1
ATOM 529 C C . ILE A 1 72 ? 7.362 -2.471 -16.973 1.00 79.19 72 ILE A C 1
ATOM 531 O O . ILE A 1 72 ? 7.739 -3.494 -17.545 1.00 79.19 72 ILE A O 1
ATOM 535 N N . PHE A 1 73 ? 6.827 -2.505 -15.750 1.00 79.69 73 PHE A N 1
ATOM 536 C CA . PHE A 1 73 ? 6.750 -3.764 -15.009 1.00 79.69 73 PHE A CA 1
ATOM 537 C C . PHE A 1 73 ? 5.681 -4.696 -15.594 1.00 79.69 73 PHE A C 1
ATOM 539 O O . PHE A 1 73 ? 5.876 -5.913 -15.611 1.00 79.69 73 PHE A O 1
ATOM 546 N N . ALA A 1 74 ? 4.577 -4.151 -16.127 1.00 82.88 74 ALA A N 1
ATOM 547 C CA . ALA A 1 74 ? 3.496 -4.957 -16.692 1.00 82.88 74 ALA A CA 1
ATOM 548 C C . ALA A 1 74 ? 3.919 -5.715 -17.960 1.00 82.88 74 ALA A C 1
ATOM 550 O O . ALA A 1 74 ? 3.330 -6.756 -18.265 1.00 82.88 74 ALA A O 1
ATOM 551 N N . ALA A 1 75 ? 4.949 -5.243 -18.674 1.00 84.38 75 ALA A N 1
ATOM 552 C CA . ALA A 1 75 ? 5.494 -5.918 -19.850 1.00 84.38 75 ALA A CA 1
ATOM 553 C C . ALA A 1 75 ? 6.161 -7.266 -19.518 1.00 84.38 75 ALA A C 1
ATOM 555 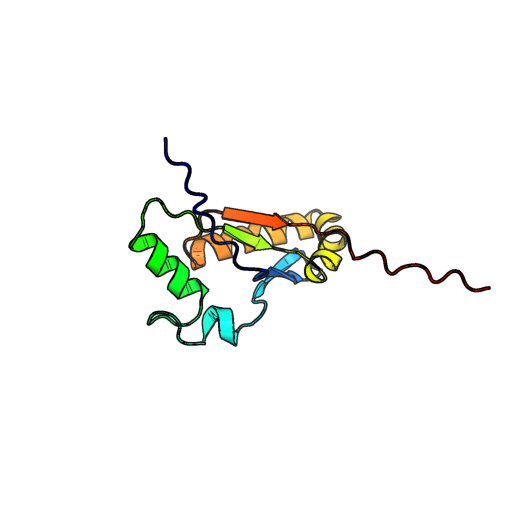O O . ALA A 1 75 ? 6.203 -8.157 -20.367 1.00 84.38 75 ALA A O 1
ATOM 556 N N . THR A 1 76 ? 6.633 -7.462 -18.284 1.00 86.56 76 THR A N 1
ATOM 557 C CA . THR A 1 76 ? 7.356 -8.678 -17.873 1.00 86.56 76 THR A CA 1
ATOM 558 C C . THR A 1 76 ? 6.488 -9.585 -16.999 1.00 86.56 76 THR A C 1
ATOM 560 O O . THR A 1 76 ? 5.641 -9.111 -16.243 1.00 86.56 76 THR A O 1
ATOM 563 N N . SER A 1 77 ? 6.675 -10.907 -17.081 1.00 91.00 77 SER A N 1
ATOM 564 C CA . SER A 1 77 ? 6.000 -11.851 -16.172 1.00 91.00 77 SER A CA 1
ATOM 565 C C . SER A 1 77 ? 6.393 -11.598 -14.719 1.00 91.00 77 SER A C 1
ATOM 567 O O . SER A 1 77 ? 5.519 -11.451 -13.872 1.00 91.00 77 SER A O 1
ATOM 569 N N . THR A 1 78 ? 7.692 -11.438 -14.461 1.00 90.81 78 THR A N 1
ATOM 570 C CA . THR A 1 78 ? 8.238 -11.156 -13.129 1.00 90.81 78 THR A CA 1
ATOM 571 C C . THR A 1 78 ? 7.671 -9.872 -12.529 1.00 90.81 78 THR A C 1
ATOM 573 O O . THR A 1 78 ? 7.278 -9.865 -11.367 1.00 90.81 78 THR A O 1
ATOM 576 N N . GLY A 1 79 ? 7.558 -8.794 -13.311 1.00 86.88 79 GLY A N 1
ATOM 577 C CA . GLY A 1 79 ? 6.968 -7.545 -12.835 1.00 86.88 79 GLY A CA 1
ATOM 578 C C . GLY A 1 79 ? 5.490 -7.692 -12.470 1.00 86.88 79 GLY A C 1
ATOM 579 O O . GLY A 1 79 ? 5.062 -7.199 -11.427 1.00 86.88 79 GLY A O 1
ATOM 580 N N . ARG A 1 80 ? 4.707 -8.436 -13.265 1.00 88.44 80 ARG A N 1
ATOM 581 C CA . ARG A 1 80 ? 3.304 -8.752 -12.929 1.00 88.44 80 ARG A CA 1
ATOM 582 C C . ARG A 1 80 ? 3.182 -9.616 -11.669 1.00 88.44 80 ARG A C 1
ATOM 584 O O . ARG A 1 80 ? 2.292 -9.374 -10.857 1.00 88.44 80 ARG A O 1
ATOM 591 N N . GLU A 1 81 ? 4.068 -10.593 -11.485 1.00 90.3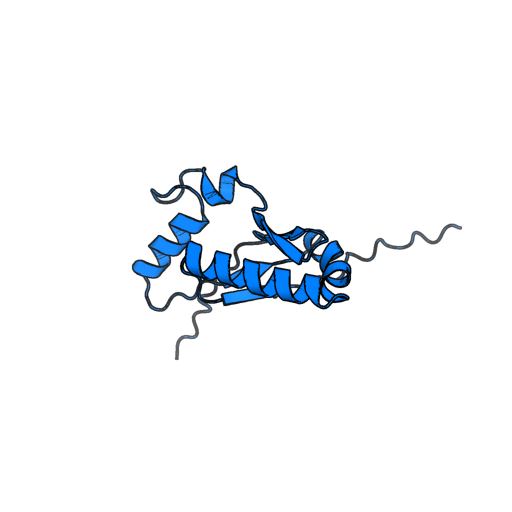1 81 GLU A N 1
ATOM 592 C CA . GLU A 1 81 ? 4.107 -11.449 -10.291 1.00 90.31 81 GLU A CA 1
ATOM 593 C C . GLU A 1 81 ? 4.472 -10.659 -9.032 1.00 90.31 81 GLU A C 1
ATOM 595 O O . GLU A 1 81 ? 3.793 -10.772 -8.011 1.00 90.31 81 GLU A O 1
ATOM 600 N N . ASN A 1 82 ? 5.494 -9.806 -9.110 1.00 87.75 82 ASN A N 1
ATOM 601 C CA . ASN A 1 82 ? 5.880 -8.916 -8.017 1.00 87.75 82 ASN A CA 1
ATOM 602 C C . ASN A 1 82 ? 4.749 -7.964 -7.636 1.00 87.75 82 ASN A C 1
ATOM 604 O O . ASN A 1 82 ? 4.469 -7.786 -6.446 1.00 87.75 82 ASN A O 1
ATOM 608 N N . PHE A 1 83 ? 4.068 -7.405 -8.636 1.00 86.44 83 PHE A N 1
ATOM 609 C CA . PHE A 1 83 ? 2.912 -6.553 -8.416 1.00 86.44 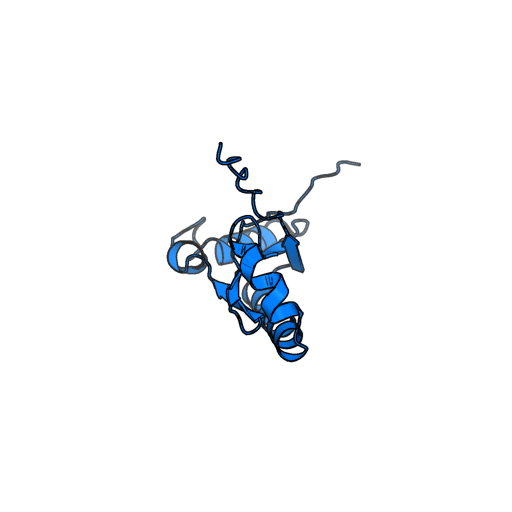83 PHE A CA 1
ATOM 610 C C . PHE A 1 83 ? 1.805 -7.302 -7.685 1.00 86.44 83 PHE A C 1
ATOM 612 O O . PHE A 1 83 ? 1.369 -6.846 -6.633 1.00 86.44 83 PHE A O 1
ATOM 619 N N . ALA A 1 84 ? 1.399 -8.476 -8.172 1.00 87.75 84 ALA A N 1
ATOM 620 C CA . ALA A 1 84 ? 0.352 -9.279 -7.542 1.00 87.75 84 ALA A CA 1
ATOM 621 C C . ALA A 1 84 ? 0.719 -9.715 -6.111 1.00 87.75 84 ALA A C 1
ATOM 623 O O . ALA A 1 84 ? -0.110 -9.638 -5.202 1.00 87.75 84 ALA A O 1
ATOM 624 N N . ARG A 1 85 ? 1.972 -10.126 -5.890 1.00 92.12 85 ARG A N 1
ATOM 625 C CA . ARG A 1 85 ? 2.470 -10.545 -4.575 1.00 92.12 85 ARG A CA 1
ATOM 626 C C . ARG A 1 85 ? 2.452 -9.395 -3.570 1.00 92.12 85 ARG A C 1
ATOM 628 O O . ARG A 1 85 ? 1.846 -9.520 -2.511 1.00 92.12 85 ARG A O 1
ATOM 635 N N . THR A 1 86 ? 3.063 -8.263 -3.909 1.00 86.62 86 THR A N 1
ATOM 636 C CA . THR A 1 86 ? 3.130 -7.105 -2.998 1.00 86.62 86 THR A CA 1
ATOM 637 C C . THR A 1 86 ? 1.764 -6.445 -2.803 1.00 86.62 86 THR A C 1
ATOM 639 O O . THR A 1 86 ? 1.434 -6.011 -1.705 1.00 86.62 86 THR A O 1
ATOM 642 N N . SER A 1 87 ? 0.911 -6.471 -3.828 1.00 85.81 87 SER A N 1
ATOM 643 C CA . SER A 1 87 ? -0.513 -6.133 -3.734 1.00 85.81 87 SER A CA 1
ATOM 644 C C . SER A 1 87 ? -1.222 -6.930 -2.641 1.00 85.81 87 SER A C 1
ATOM 646 O O . SER A 1 87 ? -1.896 -6.361 -1.780 1.00 85.81 87 SER A O 1
ATOM 648 N N . ARG A 1 88 ? -1.033 -8.254 -2.632 1.00 88.81 88 ARG A N 1
ATOM 649 C CA . ARG A 1 88 ? -1.623 -9.128 -1.619 1.00 88.81 88 ARG A CA 1
ATOM 650 C C . ARG A 1 88 ? -1.074 -8.845 -0.219 1.00 88.81 88 ARG A C 1
ATOM 652 O O . ARG A 1 88 ? -1.853 -8.788 0.729 1.00 88.81 88 ARG A O 1
ATOM 659 N N . GLU A 1 89 ? 0.233 -8.623 -0.096 1.00 89.06 89 GLU A N 1
ATOM 660 C CA . GLU A 1 89 ? 0.877 -8.272 1.178 1.00 89.06 89 GLU A CA 1
ATOM 66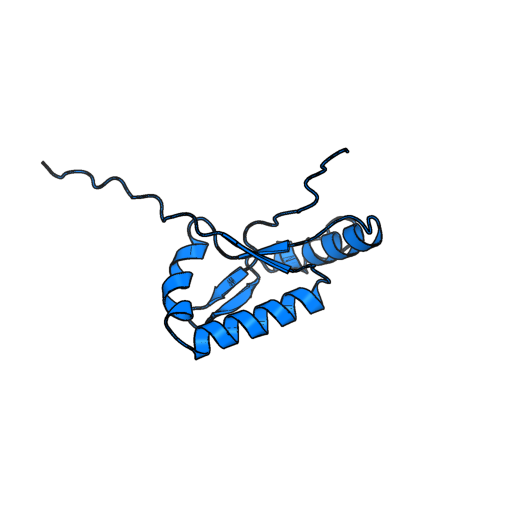1 C C . GLU A 1 89 ? 0.289 -6.983 1.778 1.00 89.06 89 GLU A C 1
ATOM 663 O O . GLU A 1 89 ? 0.012 -6.926 2.976 1.00 89.06 89 GLU A O 1
ATOM 668 N N . PHE A 1 90 ? 0.040 -5.959 0.955 1.00 84.88 90 PHE A N 1
ATOM 669 C CA . PHE A 1 90 ? -0.594 -4.713 1.397 1.00 84.88 90 PHE A CA 1
ATOM 670 C C . PHE A 1 90 ? -2.045 -4.913 1.837 1.00 84.88 90 PHE A C 1
ATOM 672 O O . PHE A 1 90 ? -2.449 -4.379 2.872 1.00 84.88 90 PHE A O 1
ATOM 679 N N . ILE A 1 91 ? -2.819 -5.687 1.069 1.00 87.06 91 ILE A N 1
ATOM 680 C CA . ILE A 1 91 ? -4.206 -6.016 1.410 1.00 87.06 91 ILE A CA 1
ATOM 681 C C . ILE A 1 91 ? -4.274 -6.661 2.795 1.00 87.06 91 ILE A C 1
ATOM 683 O O . ILE A 1 91 ? -5.060 -6.223 3.633 1.00 87.06 91 ILE A O 1
ATOM 687 N N . ASP A 1 92 ? -3.408 -7.638 3.056 1.00 89.19 92 ASP A N 1
ATOM 688 C CA . ASP A 1 92 ? -3.397 -8.362 4.326 1.00 89.19 92 ASP A CA 1
ATOM 689 C C . ASP A 1 92 ? -2.914 -7.490 5.478 1.00 89.19 92 ASP A C 1
ATOM 691 O O . ASP A 1 92 ? -3.541 -7.446 6.537 1.00 89.19 92 ASP A O 1
ATOM 695 N N . ARG A 1 93 ? -1.830 -6.740 5.261 1.00 86.12 93 ARG A N 1
ATOM 696 C CA . ARG A 1 93 ? -1.233 -5.889 6.290 1.00 86.12 93 ARG A CA 1
ATOM 697 C C . ARG A 1 93 ? -2.182 -4.794 6.773 1.00 86.12 93 ARG A C 1
ATOM 699 O O . ARG A 1 93 ? -2.161 -4.459 7.954 1.00 86.12 93 ARG A O 1
ATOM 706 N N . PHE A 1 94 ? -2.989 -4.233 5.875 1.00 83.56 94 PHE A N 1
ATOM 707 C CA . PHE A 1 94 ? -3.868 -3.099 6.175 1.00 83.56 94 PHE A CA 1
ATOM 708 C C . PHE A 1 94 ? -5.359 -3.460 6.152 1.00 83.56 94 PHE A C 1
ATOM 710 O O . PHE A 1 94 ? -6.208 -2.575 6.227 1.00 83.56 94 PHE A O 1
ATOM 717 N N . SER A 1 95 ? -5.687 -4.757 6.087 1.00 87.06 95 SER A N 1
ATOM 718 C CA . SER A 1 95 ? -7.065 -5.269 6.099 1.00 87.06 95 SER A CA 1
ATOM 719 C C . SER A 1 95 ? -7.965 -4.638 5.028 1.00 87.06 95 SER A C 1
ATOM 721 O O . SER A 1 95 ? -9.134 -4.319 5.275 1.00 87.06 95 SER A O 1
ATOM 723 N N . LEU A 1 96 ? -7.420 -4.442 3.829 1.00 84.56 96 LEU A N 1
ATOM 724 C CA . LEU A 1 96 ? -8.140 -3.858 2.699 1.00 84.56 96 LEU A CA 1
ATOM 725 C C . LEU A 1 96 ? -9.033 -4.902 2.013 1.00 84.56 96 LEU A C 1
ATOM 727 O O . LEU A 1 96 ? -8.859 -6.101 2.196 1.00 84.56 96 LEU A O 1
ATOM 731 N N . ASP A 1 97 ? -10.008 -4.457 1.227 1.00 85.00 97 ASP A N 1
ATOM 732 C CA . ASP A 1 97 ? -10.880 -5.338 0.432 1.00 85.00 97 ASP A CA 1
ATOM 733 C C . ASP A 1 97 ? -10.355 -5.582 -0.984 1.00 85.00 97 ASP A C 1
ATOM 735 O O . ASP A 1 97 ? -10.864 -6.447 -1.695 1.00 85.00 97 ASP A O 1
ATOM 739 N N . GLY A 1 98 ? -9.351 -4.820 -1.415 1.00 82.44 98 GLY A N 1
ATOM 740 C CA . GLY A 1 98 ? -8.786 -4.965 -2.746 1.00 82.44 98 GLY A CA 1
ATOM 741 C C . GLY A 1 98 ? -7.896 -3.807 -3.167 1.00 82.44 98 GLY A C 1
ATOM 742 O O . GLY A 1 98 ? -7.551 -2.925 -2.377 1.00 82.44 98 GLY A O 1
ATOM 743 N N . ILE A 1 99 ? -7.541 -3.835 -4.446 1.00 79.56 99 ILE A N 1
ATOM 744 C CA . ILE A 1 99 ? -6.721 -2.834 -5.121 1.00 79.56 99 ILE A CA 1
ATOM 745 C C . ILE A 1 99 ? -7.453 -2.354 -6.361 1.00 79.56 99 ILE A C 1
ATOM 747 O O . ILE A 1 99 ? -8.078 -3.146 -7.065 1.00 79.56 99 ILE A O 1
ATOM 751 N N . ASP A 1 100 ? -7.337 -1.061 -6.626 1.00 78.62 100 ASP A N 1
ATOM 752 C CA . ASP A 1 100 ? -7.736 -0.456 -7.880 1.00 78.62 100 ASP A CA 1
ATOM 753 C C . ASP A 1 100 ? -6.519 0.107 -8.624 1.00 78.62 100 ASP A C 1
ATOM 755 O O . ASP A 1 100 ? -5.715 0.855 -8.064 1.00 78.62 100 ASP A O 1
ATOM 759 N N . GLY A 1 101 ? -6.405 -0.240 -9.906 1.00 66.38 101 GLY A N 1
ATOM 760 C CA . GLY A 1 101 ? -5.427 0.343 -10.815 1.00 66.38 101 GLY A CA 1
ATOM 761 C C . GLY A 1 101 ? -6.049 1.488 -11.604 1.00 66.38 101 GLY A C 1
ATOM 762 O O . GLY A 1 101 ? -6.788 1.250 -12.556 1.00 66.38 101 GLY A O 1
ATOM 763 N N . THR A 1 102 ? -5.700 2.729 -11.268 1.00 63.75 102 THR A N 1
ATOM 764 C CA . THR A 1 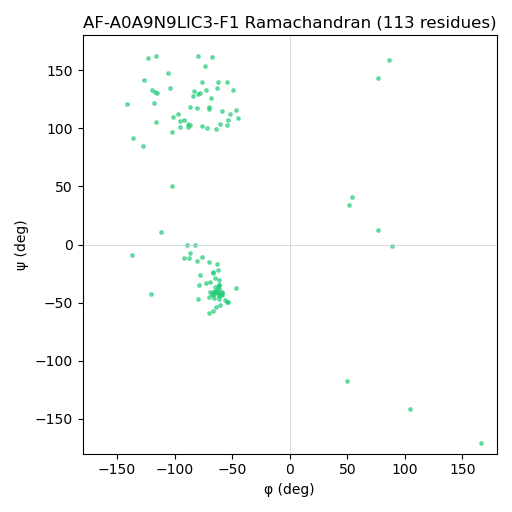102 ? -6.170 3.901 -12.013 1.00 63.75 102 THR A CA 1
ATOM 765 C C . THR A 1 102 ? -5.072 4.400 -12.950 1.00 63.75 102 THR A C 1
ATOM 767 O O . THR A 1 102 ? -4.078 4.995 -12.527 1.00 63.75 102 THR A O 1
ATOM 770 N N . SER A 1 103 ? -5.265 4.222 -14.257 1.00 51.56 103 SER A N 1
ATOM 771 C CA . SER A 1 103 ? -4.449 4.887 -15.274 1.00 51.56 103 SER A CA 1
ATOM 772 C C . SER A 1 103 ? -5.105 6.208 -15.677 1.00 51.56 103 SER A C 1
ATOM 774 O O . SER A 1 103 ? -6.093 6.213 -16.409 1.00 51.56 103 SER A O 1
ATOM 776 N N . TYR A 1 104 ? -4.543 7.340 -15.253 1.00 44.41 104 TYR A N 1
ATOM 777 C CA . TYR A 1 104 ? -4.750 8.574 -16.010 1.00 44.41 104 TYR A CA 1
ATOM 778 C C . TYR A 1 104 ? -3.739 8.577 -17.158 1.00 44.41 104 TYR A C 1
ATOM 780 O O . TYR A 1 104 ? -2.558 8.310 -16.896 1.00 44.41 104 TYR A O 1
ATOM 788 N N . PRO A 1 105 ? -4.158 8.857 -18.409 1.00 41.62 105 PRO A N 1
ATOM 789 C CA . PRO A 1 105 ? -3.190 9.116 -19.460 1.00 41.62 105 PRO A CA 1
ATOM 790 C C . PRO A 1 105 ? -2.276 10.251 -18.976 1.00 41.62 105 PRO A C 1
ATOM 792 O O . PRO A 1 105 ? -2.774 11.186 -18.330 1.00 41.62 105 PRO A O 1
ATOM 795 N N . PRO A 1 106 ? -0.955 10.188 -19.232 1.00 43.06 106 PRO A N 1
ATOM 796 C CA . PRO A 1 106 ? -0.093 11.329 -18.965 1.00 43.06 106 PRO A CA 1
ATOM 797 C C . PRO A 1 106 ? -0.760 12.544 -19.604 1.00 43.06 106 PRO A C 1
ATOM 799 O O . PRO A 1 106 ? -1.240 12.442 -20.738 1.00 43.06 106 PRO A O 1
ATOM 802 N N . LYS A 1 107 ? -0.858 13.670 -18.877 1.00 41.91 107 LYS A N 1
ATOM 803 C CA . LYS A 1 107 ? -1.291 14.928 -19.498 1.00 41.91 107 LYS A CA 1
ATOM 804 C C . LYS A 1 107 ? -0.479 15.044 -20.780 1.00 41.91 107 LYS A C 1
ATOM 806 O O . LYS A 1 107 ? 0.747 15.095 -20.693 1.00 41.91 107 LYS A O 1
ATOM 811 N N . GLN A 1 108 ? -1.139 15.020 -21.940 1.00 35.66 108 GLN A N 1
ATOM 812 C CA . GLN A 1 108 ? -0.486 15.395 -23.183 1.00 35.66 108 GLN A CA 1
ATOM 813 C C . GLN A 1 108 ? 0.080 16.778 -22.900 1.00 35.66 108 GLN A C 1
ATOM 815 O O . GLN A 1 108 ? -0.674 17.738 -22.726 1.00 35.66 108 GLN A O 1
ATOM 820 N N . SER A 1 109 ? 1.401 16.870 -22.740 1.00 39.00 109 SER A N 1
ATOM 821 C CA . SER A 1 109 ? 2.042 18.160 -22.834 1.00 39.00 109 SER A CA 1
ATOM 822 C C . SER A 1 109 ? 1.670 18.623 -24.231 1.00 39.00 109 SER A C 1
ATOM 824 O O . SER A 1 109 ? 1.946 17.951 -25.223 1.00 39.00 109 SER A O 1
ATOM 826 N N . THR A 1 110 ? 0.895 19.700 -24.299 1.00 36.53 110 THR A N 1
ATOM 827 C CA . THR A 1 110 ? 0.642 20.413 -25.540 1.00 36.53 110 THR A CA 1
ATOM 828 C C . THR A 1 110 ? 1.983 20.551 -26.238 1.00 36.53 110 THR A C 1
ATOM 830 O O . THR A 1 110 ? 2.855 21.280 -25.755 1.00 36.53 110 THR A O 1
ATOM 833 N N . LEU A 1 111 ? 2.158 19.806 -27.331 1.00 38.41 111 LEU A N 1
ATOM 834 C CA . LEU A 1 111 ? 3.211 20.049 -28.293 1.00 38.41 111 LEU A CA 1
ATOM 835 C C . LEU A 1 111 ? 3.031 21.511 -28.686 1.00 38.41 111 LEU A C 1
ATOM 837 O O . LEU A 1 111 ? 2.096 21.854 -29.410 1.00 38.41 111 LEU A O 1
ATOM 841 N N . LYS A 1 112 ? 3.874 22.393 -28.142 1.00 40.19 112 LYS A N 1
ATOM 842 C CA . LYS A 1 112 ? 4.035 23.717 -28.722 1.00 40.19 112 LYS A CA 1
ATOM 843 C C . LYS A 1 112 ? 4.541 23.446 -30.128 1.00 40.19 112 LYS A C 1
ATOM 845 O O . LYS A 1 112 ? 5.692 23.046 -30.296 1.00 40.19 112 LYS A O 1
ATOM 850 N N . GLN A 1 113 ? 3.649 23.586 -31.105 1.00 41.78 113 GLN A N 1
ATOM 851 C CA . GLN A 1 113 ? 4.037 23.716 -32.496 1.00 41.78 113 GLN A CA 1
ATOM 852 C C . GLN A 1 113 ? 5.069 24.842 -32.530 1.00 41.78 113 GLN A C 1
ATOM 854 O O . GLN A 1 113 ? 4.789 25.976 -32.137 1.00 41.78 113 GLN A O 1
ATOM 859 N N . LYS A 1 114 ? 6.306 24.467 -32.840 1.00 33.59 114 LYS A N 1
ATOM 860 C CA . LYS A 1 114 ? 7.389 25.413 -33.064 1.00 33.59 114 LYS A CA 1
ATOM 861 C C . LYS A 1 114 ? 7.102 26.067 -34.427 1.00 33.59 114 LYS A C 1
ATOM 863 O O . LYS A 1 114 ? 6.719 25.318 -35.326 1.00 33.59 114 LYS A O 1
ATOM 868 N N . PRO A 1 115 ? 7.190 27.404 -34.545 1.00 53.50 115 PRO A N 1
ATOM 869 C CA . PRO A 1 115 ? 6.922 28.104 -35.800 1.00 53.50 115 PRO A CA 1
ATOM 870 C C . PRO A 1 115 ? 7.876 27.672 -36.914 1.00 53.50 115 PRO A C 1
ATOM 872 O O . PRO A 1 115 ? 9.013 27.248 -36.585 1.00 53.50 115 PRO A O 1
#

Mean predicted aligned error: 9.99 Å

Organism: NCBI:txid595503

Solvent-accessible surface area (backbone atoms only — not comparable to full-atom values): 6386 Å² total; per-residue (Å²): 135,88,86,71,91,45,63,56,71,49,85,45,47,28,39,52,43,70,63,17,36,60,38,71,59,46,60,51,59,45,53,56,38,81,31,95,92,26,48,0,50,46,48,29,50,36,53,51,33,74,78,33,82,85,50,44,40,34,48,29,33,25,34,60,82,46,31,73,41,50,66,62,10,62,73,37,69,65,14,43,48,33,28,56,52,38,48,49,52,49,27,64,76,40,68,39,76,43,73,42,81,44,77,42,75,67,79,77,72,76,76,74,80,75,133

Sequence (115 aa):
MTSYINAIYYPPLGRVNDDGTLGLLDKHADTEREVDGEKGCLAALAKLKLQKPNLKTLLSVGGGSGSANFPIFAATSTGRENFARTSREFIDRFSLDGIDGTSYPPKQSTLKQKP

InterPro domains:
  IPR001223 Glycoside hydrolase family 18, catalytic domain [PF00704] (14-100)
  IPR001223 Glycoside hydrolase family 18, catalytic domain [PS51910] (1-115)
  IPR017853 Glycoside hydrolase superfamily [SSF51445] (4-100)

Nearest PDB structures (foldseek):
  1ll7-assembly2_B  TM=9.327E-01  e=2.425E-06  Coccidioides immitis
  1wno-assembly1_A  TM=9.100E-01  e=1.297E-05  Aspergillus fumigatus
  3g6m-assembly1_A  TM=8.757E-01  e=7.259E-06  Clonostachys rosea
  1itx-assembly1_A  TM=9.431E-01  e=5.720E-05  Niallia circulans
  6bt9-assembly2_B  TM=9.064E-01  e=2.217E-04  Bacillus thuringiensis

pLDDT: mean 72.43, std 17.93, range [32.09, 92.12]